Protein AF-A0A562YC34-F1 (afdb_monomer)

Secondary structure (DSSP, 8-state):
-----GGG-SS-S--PPTTTTTTHHHHHHHHHHHHHH-SS-S--PPTTHHHHHHHHHHHHHS------PPPSS-HHHHHHHHHHHHHHHHHHHHHH------GGG--HHHHHHHHHHTT--HHHHHHH--TTTT-GGGTTT----HHHHHHHHHHH--GGGG-

Organism: NCBI:txid2528206

Radius of gyration: 54.5 Å; Cα contacts (8 Å, |Δi|>4): 8; chains: 1; bounding box: 106×53×117 Å

Foldseek 3Di:
DDDDPPVPCPDPPDDDPPCCVVCVVVVVVVVVVVCVVDVDPVDDDPPCCVVCVVVVVCVVVVPPPPPPDDDPDDPVVVVVVVVVVVVVVVCCVVPVPPPPDDPVPDDPVNVVVVVVPDPQDPVNVVVPDDPVCPDPVNCPPDPDDPVVVVVCCVVPPDPVVVD

Solvent-accessible surface area (backbone atoms only — not comparable to full-atom values): 10742 Å² total; per-residue (Å²): 133,86,84,76,76,70,90,76,62,89,64,92,83,76,73,80,63,87,62,50,77,80,47,43,62,61,51,52,54,50,52,51,59,45,50,76,76,41,90,63,85,87,69,75,79,61,88,65,48,78,78,47,41,62,60,54,50,48,58,62,66,69,53,79,72,70,74,92,76,76,80,92,73,51,72,65,61,53,54,55,51,48,54,52,51,52,52,50,51,51,49,51,53,72,69,69,69,77,75,79,85,53,79,86,76,60,52,68,68,62,52,52,51,48,58,69,71,41,91,71,49,71,67,61,58,52,71,75,57,49,79,78,67,71,35,69,79,70,56,72,79,63,86,72,59,67,67,61,54,52,51,50,43,68,76,74,48,61,80,73,79,81,109

Sequence (163 aa):
MKKNKLHNIKNSGFKAPNQYFDTLEDHIINELKLKERSHTSGFKAPDNYFDSLEETILNKVSRESKPKVFELFSNKTIVYASSIAAAVLLLISLSLFDSKISFDDLDNETVENYLLYENIDSYEIASFLNEEDLKEENFVEFNIDEEVVEDYIFDNLDVEDLY

Mean predicted aligned error: 20.43 Å

Structure (mmCIF, N/CA/C/O backbone):
data_AF-A0A562YC34-F1
#
_entry.id   AF-A0A562YC34-F1
#
loop_
_atom_site.group_PDB
_atom_site.id
_atom_site.type_symbol
_atom_site.label_atom_id
_atom_site.label_alt_id
_atom_site.label_comp_id
_atom_site.label_asym_id
_atom_site.label_entity_id
_atom_site.label_seq_id
_atom_site.pdbx_PDB_ins_code
_atom_site.Cartn_x
_atom_site.Cartn_y
_atom_site.Cartn_z
_atom_site.occupancy
_atom_site.B_iso_or_equiv
_atom_site.auth_seq_id
_atom_site.auth_comp_id
_atom_site.auth_asym_id
_atom_site.auth_atom_id
_atom_site.pdbx_PDB_model_num
ATOM 1 N N . MET A 1 1 ? -24.390 39.852 42.870 1.00 46.28 1 MET A N 1
ATOM 2 C CA . MET A 1 1 ? -25.537 38.964 42.558 1.00 46.28 1 MET A CA 1
ATOM 3 C C . MET A 1 1 ? -26.789 39.826 42.409 1.00 46.28 1 MET A C 1
ATOM 5 O O . MET A 1 1 ? -27.098 40.569 43.332 1.00 46.28 1 MET A O 1
ATOM 9 N N . LYS A 1 2 ? -27.457 39.831 41.245 1.00 46.38 2 LYS A N 1
ATOM 10 C CA . LYS A 1 2 ? -28.661 40.657 41.013 1.00 46.38 2 LYS A CA 1
ATOM 11 C C . LYS A 1 2 ? -29.885 39.979 41.650 1.00 46.38 2 LYS A C 1
ATOM 13 O O . LYS A 1 2 ? -30.112 38.798 41.413 1.00 46.38 2 LYS A O 1
ATOM 18 N N . LYS A 1 3 ? -30.654 40.712 42.466 1.00 60.81 3 LYS A N 1
ATOM 19 C CA . LYS A 1 3 ? -31.910 40.230 43.067 1.00 60.81 3 LYS A CA 1
ATOM 20 C C . LYS A 1 3 ? -33.001 40.208 41.990 1.00 60.81 3 LYS A C 1
ATOM 22 O O . LYS A 1 3 ? -33.362 41.258 41.463 1.00 60.81 3 LYS A O 1
ATOM 27 N N . ASN A 1 4 ? -33.499 39.023 41.642 1.00 60.06 4 ASN A N 1
ATOM 28 C CA . ASN A 1 4 ? -34.555 38.867 40.642 1.00 60.06 4 ASN A CA 1
ATOM 29 C C . ASN A 1 4 ? -35.898 39.390 41.187 1.00 60.06 4 ASN A C 1
ATOM 31 O O . ASN A 1 4 ? -36.247 39.152 42.342 1.00 60.06 4 ASN A O 1
ATOM 35 N N . LYS A 1 5 ? -36.639 40.131 40.351 1.00 61.88 5 LYS A N 1
ATOM 36 C CA . LYS A 1 5 ? -37.921 40.792 40.660 1.00 61.88 5 LYS A CA 1
ATOM 37 C C . LYS A 1 5 ? -39.059 39.769 40.828 1.00 61.88 5 LYS A C 1
ATOM 39 O O . LYS A 1 5 ? -39.919 39.649 39.962 1.00 61.88 5 LYS A O 1
ATOM 44 N N . LEU A 1 6 ? -39.072 39.038 41.945 1.00 63.09 6 LEU A N 1
ATOM 45 C CA . LEU A 1 6 ? -40.060 37.986 42.252 1.00 63.09 6 LEU A CA 1
ATOM 46 C C . LEU A 1 6 ? -41.517 38.495 42.307 1.00 63.09 6 LEU A C 1
ATOM 48 O O . LEU A 1 6 ? -42.453 37.716 42.209 1.00 63.09 6 LEU A O 1
ATOM 52 N N . HIS A 1 7 ? -41.713 39.806 42.449 1.00 60.62 7 HIS A N 1
ATOM 53 C CA . HIS A 1 7 ? -42.997 40.434 42.781 1.00 60.62 7 HIS A CA 1
ATOM 54 C C . HIS A 1 7 ? -43.879 40.672 41.537 1.00 60.62 7 HIS A C 1
ATOM 56 O O . HIS A 1 7 ? -45.048 41.009 41.672 1.00 60.62 7 HIS A O 1
ATOM 62 N N . ASN A 1 8 ? -43.326 40.481 40.330 1.00 63.28 8 ASN A N 1
ATOM 63 C CA . ASN A 1 8 ? -44.034 40.605 39.046 1.00 63.28 8 ASN A CA 1
ATOM 64 C C . ASN A 1 8 ? -44.379 39.247 38.403 1.00 63.28 8 ASN A C 1
ATOM 66 O O . ASN A 1 8 ? -44.882 39.206 37.279 1.00 63.28 8 ASN A O 1
ATOM 70 N N . ILE A 1 9 ? -44.109 38.128 39.083 1.00 67.88 9 ILE A N 1
ATOM 71 C CA . ILE A 1 9 ? -44.379 36.784 38.564 1.00 67.88 9 ILE A CA 1
ATOM 72 C C . ILE A 1 9 ? -45.840 36.432 38.879 1.00 67.88 9 ILE A C 1
ATOM 74 O O . ILE A 1 9 ? -46.153 35.974 39.972 1.00 67.88 9 ILE A O 1
ATOM 78 N N . LYS A 1 10 ? -46.751 36.675 37.926 1.00 68.50 10 LYS A N 1
ATOM 79 C CA . LYS A 1 10 ? -48.192 36.385 38.091 1.00 68.50 10 LYS A CA 1
ATOM 80 C C . LYS A 1 10 ? -48.526 34.889 38.069 1.00 68.50 10 LYS A C 1
ATOM 82 O O . LYS A 1 10 ? -49.530 34.490 38.639 1.00 68.50 10 LYS A O 1
ATOM 87 N N . ASN A 1 11 ? -47.684 34.080 37.424 1.00 66.88 11 ASN A N 1
ATOM 88 C CA . ASN A 1 11 ? -47.852 32.635 37.304 1.00 66.88 11 ASN A CA 1
ATOM 89 C C . ASN A 1 11 ? -46.565 31.952 37.761 1.00 66.88 11 ASN A C 1
ATOM 91 O O . ASN A 1 11 ? -45.504 32.230 37.209 1.00 66.88 11 ASN A O 1
ATOM 95 N N . SER A 1 12 ? -46.659 31.044 38.733 1.00 75.25 12 SER A N 1
ATOM 96 C CA . SER A 1 12 ? -45.509 30.374 39.360 1.00 75.25 12 SER A CA 1
ATOM 97 C C . SER A 1 12 ? -44.690 29.491 38.406 1.00 75.25 12 SER A C 1
ATOM 99 O O . SER A 1 12 ? -43.615 29.038 38.778 1.00 75.25 12 SER A O 1
ATOM 101 N N . GLY A 1 13 ? -45.184 29.230 37.188 1.00 78.88 13 GLY A N 1
ATOM 102 C CA . GLY A 1 13 ? -44.568 28.322 36.214 1.00 78.88 13 GLY A CA 1
ATOM 103 C C . GLY A 1 13 ? -44.811 26.839 36.512 1.00 78.88 13 GLY A C 1
ATOM 104 O O . GLY A 1 13 ? -44.573 26.000 35.650 1.00 78.88 13 GLY A O 1
ATOM 105 N N . PHE A 1 14 ? -45.350 26.516 37.688 1.00 81.62 14 PHE A N 1
ATOM 106 C CA . PHE A 1 14 ? -45.711 25.160 38.076 1.00 81.62 14 PHE A CA 1
ATOM 107 C C . PHE A 1 14 ? -47.185 24.913 37.763 1.00 81.62 14 PHE A C 1
ATOM 109 O O . PHE A 1 14 ? -48.061 25.667 38.187 1.00 81.62 14 PHE A O 1
ATOM 116 N N . LYS A 1 15 ? -47.456 23.846 37.014 1.00 83.00 15 LYS A N 1
ATOM 117 C CA . LYS A 1 15 ? -48.803 23.326 36.782 1.00 83.00 15 LYS A CA 1
ATOM 118 C C . LYS A 1 15 ? -48.855 21.906 37.322 1.00 83.00 15 LYS A C 1
ATOM 120 O O . LYS A 1 15 ? -47.908 21.146 37.123 1.00 83.00 15 LYS A O 1
ATOM 125 N N . ALA A 1 16 ? -49.943 21.567 38.005 1.00 86.62 16 ALA A N 1
ATOM 126 C CA . ALA A 1 16 ? -50.201 20.182 38.362 1.00 86.62 16 ALA A CA 1
ATOM 127 C C . ALA A 1 16 ? -50.417 19.359 37.076 1.00 86.62 16 ALA A C 1
ATOM 129 O O . ALA A 1 16 ? -50.912 19.909 36.084 1.00 86.62 16 ALA A O 1
ATOM 130 N N . PRO A 1 17 ? -50.052 18.067 37.073 1.00 89.81 17 PRO A N 1
ATOM 131 C CA . PRO A 1 17 ? -50.392 17.166 35.983 1.00 89.81 17 PRO A CA 1
ATOM 132 C C . PRO A 1 17 ? -51.897 17.170 35.700 1.00 89.81 17 PRO A C 1
ATOM 134 O O . PRO A 1 17 ? -52.714 17.380 36.603 1.00 89.81 17 PRO A O 1
ATOM 137 N N . ASN A 1 18 ? -52.265 16.919 34.444 1.00 87.88 18 ASN A N 1
ATOM 138 C CA . ASN A 1 18 ? -53.668 16.774 34.068 1.00 87.88 18 ASN A CA 1
ATOM 139 C C . ASN A 1 18 ? -54.320 15.682 34.930 1.00 87.88 18 ASN A C 1
ATOM 141 O O . ASN A 1 18 ? -53.713 14.637 35.149 1.00 87.88 18 ASN A O 1
ATOM 145 N N . GLN A 1 19 ? -55.539 15.945 35.410 1.00 90.25 19 GLN A N 1
ATOM 146 C CA . GLN A 1 19 ? -56.340 15.024 36.230 1.00 90.25 19 GLN A CA 1
ATOM 147 C C . GLN A 1 19 ? -55.758 14.678 37.613 1.00 90.25 19 GLN A C 1
ATOM 149 O O . GLN A 1 19 ? -56.313 13.832 38.306 1.00 90.25 19 GLN A O 1
ATOM 154 N N . TYR A 1 20 ? -54.697 15.364 38.069 1.00 91.12 20 TYR A N 1
ATOM 155 C CA . TYR A 1 20 ? -54.095 15.125 39.390 1.00 91.12 20 TYR A CA 1
ATOM 156 C C . TYR A 1 20 ? -55.127 15.180 40.525 1.00 91.12 20 TYR A C 1
ATOM 158 O O . TYR A 1 20 ? -55.174 14.280 41.359 1.00 91.12 20 TYR A O 1
ATOM 166 N N . PHE A 1 21 ? -55.962 16.224 40.545 1.00 94.19 21 PHE A N 1
ATOM 167 C CA . PHE A 1 21 ? -56.979 16.400 41.584 1.00 94.19 21 PHE A CA 1
ATOM 168 C C . PHE A 1 21 ? -58.202 15.502 41.384 1.00 94.19 21 PHE A C 1
ATOM 170 O O . PHE A 1 21 ? -58.825 15.139 42.376 1.00 94.19 21 PHE A O 1
ATOM 177 N N . ASP A 1 22 ? -58.498 15.101 40.145 1.00 94.44 22 ASP A N 1
ATOM 178 C CA . ASP A 1 22 ? -59.630 14.222 39.833 1.00 94.44 22 ASP A CA 1
ATOM 179 C C . ASP A 1 22 ? -59.407 12.808 40.393 1.00 94.44 22 ASP A C 1
ATOM 181 O O . ASP A 1 22 ? -60.352 12.162 40.826 1.00 94.44 22 ASP A O 1
ATOM 185 N N . THR A 1 23 ? -58.155 12.332 40.426 1.00 93.12 23 THR A N 1
ATOM 186 C CA . THR A 1 23 ? -57.799 10.987 40.922 1.00 93.12 23 THR A CA 1
ATOM 187 C C . THR A 1 23 ? -57.219 10.974 42.339 1.00 93.12 23 THR A C 1
ATOM 189 O O . THR A 1 23 ? -56.884 9.911 42.863 1.00 93.12 23 THR A O 1
ATOM 192 N N . LEU A 1 24 ? -57.025 12.143 42.957 1.00 95.00 24 LEU A N 1
ATOM 193 C CA . LEU A 1 24 ? -56.319 12.266 44.237 1.00 95.00 24 LEU A CA 1
ATOM 194 C C . LEU A 1 24 ? -57.034 11.512 45.363 1.00 95.00 24 LEU A C 1
ATOM 196 O O . LEU A 1 24 ? -56.389 10.819 46.148 1.00 95.00 24 LEU A O 1
ATOM 200 N N . GLU A 1 25 ? -58.358 11.640 45.433 1.00 94.31 25 GLU A N 1
ATOM 201 C CA . GLU A 1 25 ? -59.180 10.996 46.459 1.00 94.31 25 GLU A CA 1
ATOM 202 C C . GLU A 1 25 ? -59.092 9.468 46.367 1.00 94.31 25 GLU A C 1
ATOM 204 O O . GLU A 1 25 ? -58.773 8.804 47.357 1.00 94.31 25 GLU A O 1
ATOM 209 N N . ASP A 1 26 ? -59.261 8.922 45.162 1.00 94.06 26 ASP A N 1
ATOM 210 C CA . ASP A 1 26 ? -59.142 7.486 44.907 1.00 94.06 26 ASP A CA 1
ATOM 211 C C . ASP A 1 26 ? -57.757 6.955 45.287 1.00 94.06 26 ASP A C 1
ATOM 213 O O . ASP A 1 26 ? -57.642 5.896 45.908 1.00 94.06 26 ASP A O 1
ATOM 217 N N . HIS A 1 27 ? -56.693 7.697 44.964 1.00 92.50 27 HIS A N 1
ATOM 218 C CA . HIS A 1 27 ? -55.329 7.333 45.341 1.00 92.50 27 HIS A CA 1
ATOM 219 C C . HIS A 1 27 ? -55.142 7.272 46.859 1.00 92.50 27 HIS A C 1
ATOM 221 O O . HIS A 1 27 ? -54.621 6.275 47.363 1.00 92.50 27 HIS A O 1
ATOM 227 N N . ILE A 1 28 ? -55.598 8.293 47.590 1.00 94.81 28 ILE A N 1
ATOM 228 C CA . ILE A 1 28 ? -55.480 8.349 49.053 1.00 94.81 28 ILE A CA 1
ATOM 229 C C . ILE A 1 28 ? -56.264 7.200 49.698 1.00 94.81 28 ILE A C 1
ATOM 231 O O . ILE A 1 28 ? -55.734 6.493 50.557 1.00 94.81 28 ILE A O 1
ATOM 235 N N . ILE A 1 29 ? -57.508 6.972 49.269 1.00 94.25 29 ILE A N 1
ATOM 236 C CA . ILE A 1 29 ? -58.359 5.902 49.806 1.00 94.25 29 ILE A CA 1
ATOM 237 C C . ILE A 1 29 ? -57.748 4.527 49.522 1.00 94.25 29 ILE A C 1
ATOM 239 O O . ILE A 1 29 ? -57.750 3.654 50.394 1.00 94.25 29 ILE A O 1
ATOM 243 N N . ASN A 1 30 ? -57.215 4.313 48.319 1.00 92.12 30 ASN A N 1
ATOM 244 C CA . ASN A 1 30 ? -56.572 3.052 47.968 1.00 92.12 30 ASN A CA 1
ATOM 245 C C . ASN A 1 30 ? -55.288 2.827 48.773 1.00 92.12 30 ASN A C 1
ATOM 247 O O . ASN A 1 30 ? -55.073 1.719 49.259 1.00 92.12 30 ASN A O 1
ATOM 251 N N . GLU A 1 31 ? -54.469 3.858 48.986 1.00 89.50 31 GLU A N 1
ATOM 252 C CA . GLU A 1 31 ? -53.263 3.756 49.812 1.00 89.50 31 GLU A CA 1
ATOM 253 C C . GLU A 1 31 ? -53.597 3.442 51.280 1.00 89.50 31 GLU A C 1
ATOM 255 O O . GLU A 1 31 ? -52.939 2.602 51.896 1.00 89.50 31 GLU A O 1
ATOM 260 N N . LEU A 1 32 ? -54.657 4.045 51.830 1.00 90.06 32 LEU A N 1
ATOM 261 C CA . 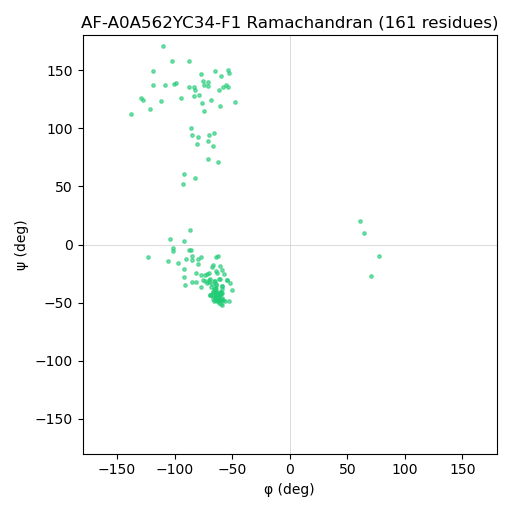LEU A 1 32 ? -55.151 3.737 53.176 1.00 90.06 32 LEU A CA 1
ATOM 262 C C . LEU A 1 32 ? -55.635 2.285 53.284 1.00 90.06 32 LEU A C 1
ATOM 264 O O . LEU A 1 32 ? -55.182 1.556 54.164 1.00 90.06 32 LEU A O 1
ATOM 268 N N . LYS A 1 33 ? -56.466 1.824 52.338 1.00 90.25 33 LYS A N 1
ATOM 269 C CA . LYS A 1 33 ? -56.929 0.425 52.278 1.00 90.25 33 LYS A CA 1
ATOM 270 C C . LYS A 1 33 ? -55.772 -0.568 52.152 1.00 90.25 33 LYS A C 1
ATOM 272 O O . LYS A 1 33 ? -55.846 -1.669 52.695 1.00 90.25 33 LYS A O 1
ATOM 277 N N . LEU A 1 34 ? -54.712 -0.208 51.427 1.00 86.12 34 LEU A N 1
ATOM 278 C CA . LEU A 1 34 ? -53.510 -1.033 51.301 1.00 86.12 34 LEU A CA 1
ATOM 279 C C . LEU A 1 34 ? -52.727 -1.088 52.619 1.00 86.12 34 LEU A C 1
ATOM 281 O O . LEU A 1 34 ? -52.341 -2.179 53.036 1.00 86.12 34 LEU A O 1
ATOM 285 N N . LYS A 1 35 ? -52.555 0.047 53.308 1.00 84.31 35 LYS A N 1
ATOM 286 C CA . LYS A 1 35 ? -51.878 0.119 54.616 1.00 84.31 35 LYS A CA 1
ATOM 287 C C . LYS A 1 35 ? -52.634 -0.604 55.732 1.00 84.31 35 LYS A C 1
ATOM 289 O O . LYS A 1 35 ? -51.995 -1.133 56.637 1.00 84.31 35 LYS A O 1
ATOM 294 N N . GLU A 1 36 ? -53.964 -0.653 55.666 1.00 85.94 36 GLU A N 1
ATOM 295 C CA . GLU A 1 36 ? -54.795 -1.441 56.589 1.00 85.94 36 GLU A CA 1
ATOM 296 C C . GLU A 1 36 ? -54.651 -2.952 56.371 1.00 85.94 36 GLU A C 1
ATOM 298 O O . GLU A 1 36 ? -54.776 -3.727 57.315 1.00 85.94 36 GLU A O 1
ATOM 303 N N . ARG A 1 37 ? -54.387 -3.389 55.133 1.00 82.69 37 ARG A N 1
ATOM 304 C CA . ARG A 1 37 ? -54.256 -4.815 54.789 1.00 82.69 37 ARG A CA 1
ATOM 305 C C . ARG A 1 37 ? -52.829 -5.341 54.880 1.00 82.69 37 ARG A C 1
ATOM 307 O O . ARG A 1 37 ? -52.647 -6.535 55.098 1.00 82.69 37 ARG A O 1
ATOM 314 N N . SER A 1 38 ? -51.827 -4.486 54.689 1.00 78.25 38 SER A N 1
ATOM 315 C CA . SER A 1 38 ? -50.416 -4.853 54.779 1.00 78.25 38 SER A CA 1
ATOM 316 C C . SER A 1 38 ? -49.630 -3.782 55.518 1.00 78.25 38 SER A C 1
ATOM 318 O O . SER A 1 38 ? -49.408 -2.682 55.015 1.00 78.25 38 SER A O 1
ATOM 320 N N . HIS A 1 39 ? -49.153 -4.134 56.709 1.00 74.25 39 HIS A N 1
ATOM 321 C CA . HIS A 1 39 ? -48.264 -3.285 57.505 1.00 74.25 39 HIS A CA 1
ATOM 322 C C . HIS A 1 39 ? -46.787 -3.451 57.135 1.00 74.25 39 HIS A C 1
ATOM 324 O O . HIS A 1 39 ? -45.929 -2.753 57.672 1.00 74.25 39 HIS A O 1
ATOM 330 N N . THR A 1 40 ? -46.472 -4.385 56.236 1.00 73.56 40 THR A N 1
ATOM 331 C CA . THR A 1 40 ? -45.105 -4.663 55.804 1.00 73.56 40 THR A CA 1
ATOM 332 C C . THR A 1 40 ? -44.964 -4.416 54.305 1.00 73.56 40 THR A C 1
ATOM 334 O O . THR A 1 40 ? -45.898 -4.592 53.524 1.00 73.56 40 THR A O 1
ATOM 337 N N . SER A 1 41 ? -43.762 -4.007 53.902 1.00 73.62 41 SER A N 1
ATOM 338 C CA . SER A 1 41 ? -43.370 -3.740 52.509 1.00 73.62 41 SER A CA 1
ATOM 339 C C . SER A 1 41 ? -43.449 -4.987 51.602 1.00 73.62 41 SER A C 1
ATOM 341 O O . SER A 1 41 ? -43.287 -4.890 50.390 1.00 73.62 41 SER A O 1
ATOM 343 N N . GLY A 1 42 ? -43.651 -6.187 52.166 1.00 75.56 42 GLY A N 1
ATOM 344 C CA . GLY A 1 42 ? -43.598 -7.472 51.452 1.00 75.56 42 GLY A CA 1
ATOM 345 C C . GLY A 1 42 ? -42.188 -7.886 51.013 1.00 75.56 42 GLY A C 1
ATOM 346 O O . GLY A 1 42 ? -41.883 -9.072 50.950 1.00 75.56 42 GLY A O 1
ATOM 347 N N . PHE A 1 43 ? -41.298 -6.918 50.797 1.00 82.38 43 PHE A N 1
ATOM 348 C CA . PHE A 1 43 ? -39.902 -7.124 50.445 1.00 82.38 43 PHE A CA 1
ATOM 349 C C . PHE A 1 43 ? -39.001 -6.679 51.592 1.00 82.38 43 PHE A C 1
ATOM 351 O O . PHE A 1 43 ? -39.053 -5.528 52.034 1.00 82.38 43 PHE A O 1
ATOM 358 N N . LYS A 1 44 ? -38.161 -7.602 52.063 1.00 84.00 44 LYS A N 1
ATOM 359 C CA . LYS A 1 44 ? -37.054 -7.317 52.974 1.00 84.00 44 LYS A CA 1
ATOM 360 C C . LYS A 1 44 ? -35.760 -7.463 52.182 1.00 84.00 44 LYS A C 1
ATOM 362 O O . LYS A 1 44 ? -35.624 -8.402 51.398 1.00 84.00 44 LYS A O 1
ATOM 367 N N . ALA A 1 45 ? -34.825 -6.538 52.376 1.00 87.44 45 ALA A N 1
ATOM 368 C CA . ALA A 1 45 ? -33.470 -6.749 51.889 1.00 87.44 45 ALA A CA 1
ATOM 369 C C . ALA A 1 45 ? -32.893 -8.021 52.545 1.00 87.44 45 ALA A C 1
ATOM 371 O O . ALA A 1 45 ? -33.221 -8.292 53.707 1.00 87.44 45 ALA A O 1
ATOM 372 N N . PRO A 1 46 ? -32.061 -8.798 51.829 1.00 88.75 46 PRO A N 1
ATOM 373 C CA . PRO A 1 46 ? -31.321 -9.896 52.432 1.00 88.75 46 PRO A CA 1
ATOM 374 C C . PRO A 1 46 ? -30.543 -9.416 53.656 1.00 88.75 46 PRO A C 1
ATOM 376 O O . PRO A 1 46 ? -30.085 -8.268 53.700 1.00 88.75 46 PRO A O 1
ATOM 379 N N . ASP A 1 47 ? -30.393 -10.294 54.643 1.00 89.94 47 ASP A N 1
ATOM 380 C CA . ASP A 1 47 ? -29.611 -9.964 55.828 1.00 89.94 47 ASP A CA 1
ATOM 381 C C . ASP A 1 47 ? -28.174 -9.600 55.400 1.00 89.94 47 ASP A C 1
ATOM 383 O O . ASP A 1 47 ? -27.589 -10.236 54.520 1.00 89.94 47 ASP A O 1
ATOM 387 N N . ASN A 1 48 ? -27.639 -8.523 55.978 1.00 90.50 48 ASN A N 1
ATOM 388 C CA . ASN A 1 48 ? -26.311 -7.963 55.698 1.00 90.50 48 ASN A CA 1
ATOM 389 C C . ASN A 1 48 ? -26.075 -7.487 54.244 1.00 90.50 48 ASN A C 1
ATOM 391 O O . ASN A 1 48 ? -24.930 -7.323 53.808 1.00 90.50 48 ASN A O 1
ATOM 395 N N . TYR A 1 49 ? -27.143 -7.221 53.476 1.00 90.62 49 TYR A N 1
ATOM 396 C CA . TYR A 1 49 ? -27.031 -6.664 52.120 1.00 90.62 49 TYR A CA 1
ATOM 397 C C . TYR A 1 49 ? -26.256 -5.341 52.102 1.00 90.62 49 TYR A C 1
ATOM 399 O O . TYR A 1 49 ? -25.338 -5.172 51.305 1.00 90.62 49 TYR A O 1
ATOM 407 N N . PHE A 1 50 ? -26.605 -4.408 52.992 1.00 94.06 50 PHE A N 1
ATOM 408 C CA . PHE A 1 50 ? -25.969 -3.090 53.025 1.00 94.06 50 PHE A CA 1
ATOM 409 C C . PHE A 1 50 ? -24.548 -3.132 53.600 1.00 94.06 50 PHE A C 1
ATOM 411 O O . PHE A 1 50 ? -23.728 -2.317 53.191 1.00 94.06 50 PHE A O 1
ATOM 418 N N . ASP A 1 51 ? -24.236 -4.116 54.449 1.00 93.69 51 ASP A N 1
ATOM 419 C CA . ASP A 1 51 ? -22.896 -4.295 55.026 1.00 93.69 51 ASP A CA 1
ATOM 420 C C . ASP A 1 51 ? -21.868 -4.751 53.974 1.00 93.69 51 ASP A C 1
ATOM 422 O O . ASP A 1 51 ? -20.699 -4.388 54.047 1.00 93.69 51 ASP A O 1
ATOM 426 N N . SER A 1 52 ? -22.302 -5.526 52.971 1.00 91.56 52 SER A N 1
ATOM 427 C CA . SER A 1 52 ? -21.446 -6.059 51.893 1.00 91.56 52 SER A CA 1
ATOM 428 C C . SER A 1 52 ? -21.555 -5.290 50.570 1.00 91.56 52 SER A C 1
ATOM 430 O O . SER A 1 52 ? -20.820 -5.568 49.614 1.00 91.56 52 SER A O 1
ATOM 432 N N . LEU A 1 53 ? -22.466 -4.315 50.489 1.00 93.19 53 LEU A N 1
ATOM 433 C CA . LEU A 1 53 ? -22.741 -3.554 49.271 1.00 93.19 53 LEU A CA 1
ATOM 434 C C . LEU A 1 53 ? -21.521 -2.749 48.813 1.00 93.19 53 LEU A C 1
ATOM 436 O O . LEU A 1 53 ? -21.171 -2.787 47.633 1.00 93.19 53 LEU A O 1
ATOM 440 N N . GLU A 1 54 ? -20.873 -2.043 49.740 1.00 90.88 54 GLU A N 1
ATOM 441 C CA . GLU A 1 54 ? -19.707 -1.208 49.445 1.00 90.88 54 GLU A CA 1
ATOM 442 C C . GLU A 1 54 ? -18.549 -2.049 48.897 1.00 90.88 54 GLU A C 1
ATOM 444 O O . GLU A 1 54 ? -18.038 -1.768 47.811 1.00 90.88 54 GLU A O 1
ATOM 449 N N . GLU A 1 55 ? -18.207 -3.140 49.586 1.00 89.94 55 GLU A N 1
ATOM 450 C CA . GLU A 1 55 ? -17.160 -4.073 49.163 1.00 89.94 55 GLU A CA 1
ATOM 451 C C . GLU A 1 55 ? -17.476 -4.699 47.795 1.00 89.94 55 GLU A C 1
ATOM 453 O O . GLU A 1 55 ? -16.603 -4.809 46.931 1.00 89.94 55 GLU A O 1
ATOM 458 N N . THR A 1 56 ? -18.738 -5.067 47.558 1.00 89.00 56 THR A N 1
ATOM 459 C CA . THR A 1 56 ? -19.183 -5.627 46.275 1.00 89.00 56 THR A CA 1
ATOM 460 C C . THR A 1 56 ? -18.995 -4.630 45.136 1.00 89.00 56 THR A C 1
ATOM 462 O O . THR A 1 56 ? -18.529 -5.012 44.061 1.00 89.00 56 THR A O 1
ATOM 465 N N . ILE A 1 57 ? -19.344 -3.358 45.349 1.00 89.75 57 ILE A N 1
ATOM 466 C CA . ILE A 1 57 ? -19.175 -2.300 44.348 1.00 89.75 57 ILE A CA 1
ATOM 467 C C . ILE A 1 57 ? -17.687 -2.061 44.087 1.00 89.75 57 ILE A C 1
ATOM 469 O O . ILE A 1 57 ? -17.273 -2.085 42.926 1.00 89.75 57 ILE A O 1
ATOM 473 N N . LEU A 1 58 ? -16.874 -1.909 45.138 1.00 88.50 58 LEU A N 1
ATOM 474 C CA . LEU A 1 58 ? -15.431 -1.698 45.005 1.00 88.50 58 LEU A CA 1
ATOM 475 C C . LEU A 1 58 ? -14.771 -2.847 44.236 1.00 88.50 58 LEU A C 1
ATOM 477 O O . LEU A 1 58 ? -14.073 -2.615 43.255 1.00 88.50 58 LEU A O 1
ATOM 481 N N . ASN A 1 59 ? -15.071 -4.097 44.591 1.00 86.44 59 ASN A N 1
ATOM 482 C CA . ASN A 1 59 ? -14.529 -5.273 43.906 1.00 86.44 59 ASN A CA 1
ATOM 483 C C . ASN A 1 59 ? -14.927 -5.351 42.425 1.00 86.44 59 ASN A C 1
ATOM 485 O O . ASN A 1 59 ? -14.190 -5.910 41.611 1.00 86.44 59 ASN A O 1
ATOM 489 N N . LYS A 1 60 ? -16.092 -4.813 42.053 1.00 83.81 60 LYS A N 1
ATOM 490 C CA . LYS A 1 60 ? -16.578 -4.825 40.667 1.00 83.81 60 LYS A CA 1
ATOM 491 C C . LYS A 1 60 ? -15.957 -3.719 39.820 1.00 83.81 60 LYS A C 1
ATOM 493 O O . LYS A 1 60 ? -15.759 -3.928 38.629 1.00 83.81 60 LYS A O 1
ATOM 498 N N . VAL A 1 61 ? -15.657 -2.573 40.430 1.00 83.50 61 VAL A N 1
ATOM 499 C CA . VAL A 1 61 ? -15.106 -1.393 39.746 1.00 83.50 61 VAL A CA 1
ATOM 500 C C . VAL A 1 61 ? -13.573 -1.403 39.742 1.00 83.50 61 VAL A C 1
ATOM 502 O O . VAL A 1 61 ? -12.967 -1.011 38.752 1.00 83.50 61 VAL A O 1
ATOM 505 N N . SER A 1 62 ? -12.933 -1.903 40.803 1.00 75.06 62 SER A N 1
ATOM 506 C CA . SER A 1 62 ? -11.470 -2.007 40.920 1.00 75.06 62 SER A CA 1
ATOM 507 C C . SER A 1 62 ? -10.876 -3.207 40.183 1.00 75.06 62 SER A C 1
ATOM 509 O O . SER A 1 62 ? -9.661 -3.272 39.995 1.00 75.06 62 SER A O 1
ATOM 511 N N . ARG A 1 63 ? -11.698 -4.164 39.734 1.00 65.50 63 ARG A N 1
ATOM 512 C CA . ARG A 1 63 ? -11.247 -5.170 38.771 1.00 65.50 63 ARG A CA 1
ATOM 513 C C . ARG A 1 63 ? -11.031 -4.478 37.432 1.00 65.50 63 ARG A C 1
ATOM 515 O O . ARG A 1 63 ? -11.948 -4.372 36.624 1.00 65.50 63 ARG A O 1
ATOM 522 N N . GLU A 1 64 ? -9.791 -4.063 37.188 1.00 64.06 64 GLU A N 1
ATOM 523 C CA . GLU A 1 64 ? -9.281 -3.756 35.855 1.00 64.06 64 GLU A CA 1
ATOM 524 C C . GLU A 1 64 ? -9.314 -5.027 34.987 1.00 64.06 64 GLU A C 1
ATOM 526 O O . GLU A 1 64 ? -8.286 -5.618 34.653 1.00 64.06 64 GLU A O 1
ATOM 531 N N . SER A 1 65 ? -10.498 -5.496 34.591 1.00 65.44 65 SER A N 1
ATOM 532 C CA . SER A 1 65 ? -10.582 -6.355 33.421 1.00 65.44 65 SER A CA 1
ATOM 533 C C . SER A 1 65 ? -10.304 -5.451 32.229 1.00 65.44 65 SER A C 1
ATOM 535 O O . SER A 1 65 ? -11.221 -4.839 31.677 1.00 65.44 65 SER A O 1
ATOM 537 N N . LYS A 1 66 ? -9.024 -5.313 31.863 1.00 67.50 66 LYS A N 1
ATOM 538 C CA . LYS A 1 66 ? -8.650 -4.724 30.576 1.00 67.50 66 LYS A CA 1
ATOM 539 C C . LYS A 1 66 ? -9.523 -5.414 29.525 1.00 67.50 66 LYS A C 1
ATOM 541 O O . LYS A 1 66 ? -9.529 -6.651 29.493 1.00 67.50 66 LYS A O 1
ATOM 546 N N . PRO A 1 67 ? -10.319 -4.671 28.736 1.00 72.25 67 PRO A N 1
ATOM 547 C CA . PRO A 1 67 ? -11.137 -5.295 27.712 1.00 72.25 67 PRO A CA 1
ATOM 548 C C . PRO A 1 67 ? -10.215 -6.143 26.840 1.00 72.25 67 PRO A C 1
ATOM 550 O O . PRO A 1 67 ? -9.103 -5.719 26.517 1.00 72.25 67 PRO A O 1
ATOM 553 N N . LYS A 1 68 ? -10.644 -7.366 26.514 1.00 72.44 68 LYS A N 1
ATOM 554 C CA . LYS A 1 68 ? -9.894 -8.262 25.635 1.00 72.44 68 LYS A CA 1
ATOM 555 C C . LYS A 1 68 ? -9.887 -7.650 24.234 1.00 72.44 68 LYS A C 1
ATOM 557 O O . LYS A 1 68 ? -10.754 -7.943 23.418 1.00 72.44 68 LYS A O 1
ATOM 562 N N . VAL A 1 69 ? -8.942 -6.753 23.993 1.00 77.88 69 VAL A N 1
ATOM 563 C CA . VAL A 1 69 ? -8.699 -6.148 22.688 1.00 77.88 69 VAL A CA 1
ATOM 564 C C . VAL A 1 69 ? -7.827 -7.097 21.877 1.00 77.88 69 VAL A C 1
ATOM 566 O O . VAL A 1 69 ? -6.879 -7.685 22.398 1.00 77.88 69 VAL A O 1
ATOM 569 N N . PHE A 1 70 ? -8.182 -7.289 20.612 1.00 74.44 70 PHE A N 1
ATOM 570 C CA . PHE A 1 70 ? -7.319 -7.942 19.638 1.00 74.44 70 PHE A CA 1
ATOM 571 C C . PHE A 1 70 ? -6.658 -6.853 18.795 1.00 74.44 70 PHE A C 1
ATOM 573 O O . PHE A 1 70 ? -7.29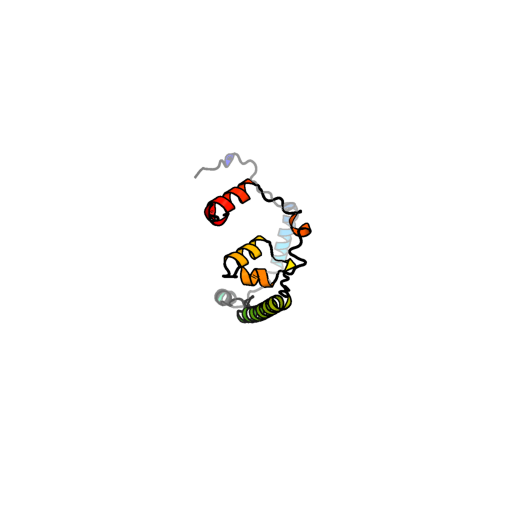5 -5.864 18.434 1.00 74.44 70 PHE A O 1
ATOM 5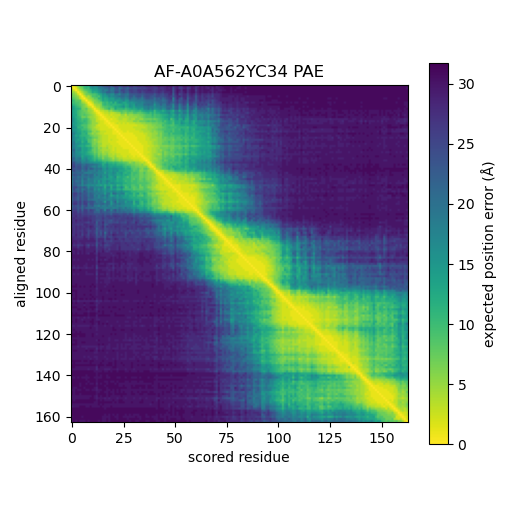80 N N . GLU A 1 71 ? -5.371 -7.012 18.511 1.00 75.56 71 GLU A N 1
ATOM 581 C CA . GLU A 1 71 ? -4.656 -6.115 17.609 1.00 75.56 71 GLU A CA 1
ATOM 582 C C . GLU A 1 71 ? -5.198 -6.317 16.186 1.00 75.56 71 GLU A C 1
ATOM 584 O O . GLU A 1 71 ? -5.228 -7.441 15.684 1.00 75.56 71 GLU A O 1
ATOM 589 N N . LEU A 1 72 ? -5.669 -5.238 15.548 1.00 78.75 72 LEU A N 1
ATOM 590 C CA . LEU A 1 72 ? -6.290 -5.299 14.216 1.00 78.75 72 LEU A CA 1
ATOM 591 C C . LEU A 1 72 ? -5.275 -5.643 13.113 1.00 78.75 72 LEU A C 1
ATOM 593 O O . LEU A 1 72 ? -5.631 -6.278 12.125 1.00 78.75 72 LEU A O 1
ATOM 597 N N . PHE A 1 73 ? -4.011 -5.256 13.294 1.00 74.69 73 PHE A N 1
ATOM 598 C CA . PHE A 1 73 ? -2.932 -5.540 12.355 1.00 74.69 73 PHE A CA 1
ATOM 599 C C . PHE A 1 73 ? -1.751 -6.161 13.090 1.00 74.69 73 PHE A C 1
ATOM 601 O O . PHE A 1 73 ? -1.238 -5.593 14.049 1.00 74.69 73 PHE A O 1
ATOM 608 N N . SER A 1 74 ? -1.305 -7.325 12.617 1.00 79.75 74 SER A N 1
ATOM 609 C CA . SER A 1 74 ? -0.106 -7.984 13.124 1.00 79.75 74 SER A CA 1
ATOM 610 C C . SER A 1 74 ? 1.074 -7.695 12.199 1.00 79.75 74 SER A C 1
ATOM 612 O O . SER A 1 74 ? 0.961 -7.801 10.975 1.00 79.75 74 SER A O 1
ATOM 614 N N . ASN A 1 75 ? 2.251 -7.431 12.767 1.00 76.50 75 ASN A N 1
ATOM 615 C CA . ASN A 1 75 ? 3.484 -7.287 11.982 1.00 76.50 75 ASN A CA 1
ATOM 616 C C . ASN A 1 75 ? 3.741 -8.510 11.088 1.00 76.50 75 ASN A C 1
ATOM 618 O O . ASN A 1 75 ? 4.251 -8.370 9.982 1.00 76.50 75 ASN A O 1
ATOM 622 N N . LYS A 1 76 ? 3.310 -9.708 11.512 1.00 80.81 76 LYS A N 1
ATOM 623 C CA . LYS A 1 76 ? 3.442 -10.932 10.710 1.00 80.81 76 LYS A CA 1
ATOM 624 C C . LYS A 1 76 ? 2.640 -10.845 9.411 1.00 80.81 76 LYS A C 1
ATOM 626 O O . LYS A 1 76 ? 3.181 -11.126 8.350 1.00 80.81 76 LYS A O 1
ATOM 631 N N . THR A 1 77 ? 1.380 -10.408 9.478 1.00 82.06 77 THR A N 1
ATOM 632 C CA . THR A 1 77 ? 0.526 -10.256 8.287 1.00 82.06 77 THR A CA 1
ATOM 633 C C . THR A 1 77 ? 1.060 -9.199 7.324 1.00 82.06 77 THR A C 1
ATOM 635 O O . THR A 1 77 ? 0.991 -9.399 6.117 1.00 82.06 77 THR A O 1
ATOM 638 N N . ILE A 1 78 ? 1.664 -8.125 7.845 1.00 86.00 78 ILE A N 1
ATOM 639 C CA . ILE A 1 78 ? 2.283 -7.075 7.024 1.00 86.00 78 ILE A CA 1
ATOM 640 C C . ILE A 1 78 ? 3.524 -7.614 6.302 1.00 86.00 78 ILE A C 1
ATOM 642 O O . ILE A 1 78 ? 3.689 -7.379 5.108 1.00 86.00 78 ILE A O 1
ATOM 646 N N . VAL A 1 79 ? 4.367 -8.386 6.994 1.00 88.31 79 VAL A N 1
ATOM 647 C CA . VAL A 1 79 ? 5.569 -8.992 6.397 1.00 88.31 79 VAL A CA 1
ATOM 648 C C . VAL A 1 79 ? 5.205 -9.989 5.291 1.00 88.31 79 VAL A C 1
ATOM 650 O O . VAL A 1 79 ? 5.797 -9.933 4.216 1.00 88.31 79 VAL A O 1
ATOM 653 N N . TYR A 1 80 ? 4.204 -10.853 5.504 1.00 87.19 80 TYR A N 1
ATOM 654 C CA . TYR A 1 80 ? 3.741 -11.779 4.460 1.00 87.19 80 TYR A CA 1
ATOM 655 C C . TYR A 1 80 ? 3.088 -11.060 3.272 1.00 87.19 80 TYR A C 1
ATOM 657 O O . TYR A 1 80 ? 3.330 -11.428 2.126 1.00 87.19 80 TYR A O 1
ATOM 665 N N . ALA A 1 81 ? 2.278 -10.025 3.515 1.00 88.69 81 ALA A N 1
ATOM 666 C CA . ALA A 1 81 ? 1.681 -9.245 2.432 1.00 88.69 81 ALA A CA 1
ATOM 667 C C . ALA A 1 81 ? 2.749 -8.498 1.613 1.00 88.69 81 ALA A C 1
ATOM 669 O O . ALA A 1 81 ? 2.651 -8.436 0.390 1.00 88.69 81 ALA A O 1
ATOM 670 N N . SER A 1 82 ? 3.794 -7.989 2.275 1.00 90.81 82 SER A N 1
ATOM 671 C CA . SER A 1 82 ? 4.916 -7.299 1.632 1.00 90.81 82 SER A CA 1
ATOM 672 C C . SER A 1 82 ? 5.718 -8.224 0.712 1.00 90.81 82 SER A C 1
ATOM 674 O O . SER A 1 82 ? 6.010 -7.848 -0.420 1.00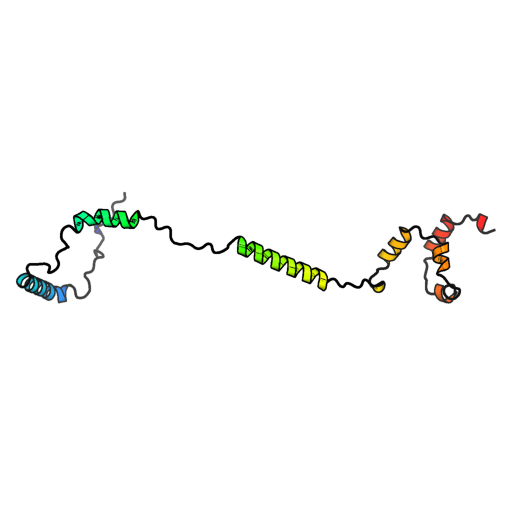 90.81 82 SER A O 1
ATOM 676 N N . SER A 1 83 ? 6.016 -9.459 1.135 1.00 88.94 83 SER A N 1
ATOM 677 C CA . SER A 1 83 ? 6.747 -10.407 0.282 1.00 88.94 83 SER A CA 1
ATOM 678 C C . SER A 1 83 ? 5.946 -10.825 -0.954 1.00 88.94 83 SER A C 1
ATOM 680 O O . SER A 1 83 ? 6.511 -10.913 -2.043 1.00 88.94 83 SER A O 1
ATOM 682 N N . ILE A 1 84 ? 4.629 -11.017 -0.812 1.00 92.56 84 ILE A N 1
ATOM 683 C CA . ILE A 1 84 ? 3.732 -11.301 -1.941 1.00 92.56 84 ILE A CA 1
ATOM 684 C C . ILE A 1 84 ? 3.687 -10.102 -2.894 1.00 92.56 84 ILE A C 1
ATOM 686 O O . ILE A 1 84 ? 3.865 -10.276 -4.096 1.00 92.56 84 ILE A O 1
ATOM 690 N N . ALA A 1 85 ? 3.504 -8.885 -2.374 1.00 94.00 85 ALA A N 1
ATOM 691 C CA . ALA A 1 85 ? 3.484 -7.673 -3.189 1.00 94.00 85 ALA A CA 1
ATOM 692 C C . ALA A 1 85 ? 4.810 -7.460 -3.938 1.00 94.00 85 ALA A C 1
ATOM 694 O O . ALA A 1 85 ? 4.794 -7.161 -5.128 1.00 94.00 85 ALA A O 1
ATOM 695 N N . ALA A 1 86 ? 5.953 -7.677 -3.280 1.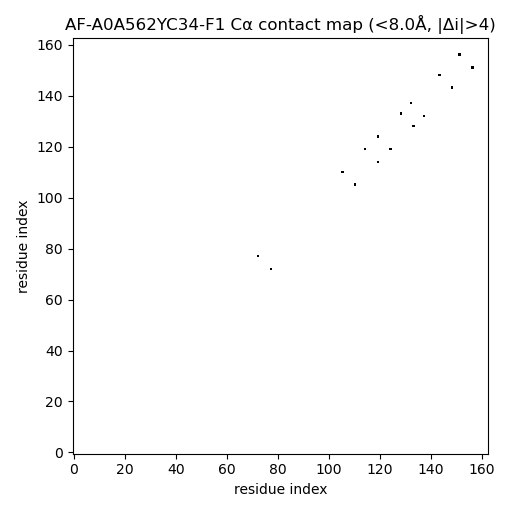00 94.50 86 ALA A N 1
ATOM 696 C CA . ALA A 1 86 ? 7.271 -7.582 -3.902 1.00 94.50 86 ALA A CA 1
ATOM 697 C C . ALA A 1 86 ? 7.463 -8.616 -5.023 1.00 94.50 86 ALA A C 1
ATOM 699 O O . ALA A 1 86 ? 7.962 -8.270 -6.090 1.00 94.50 86 ALA A O 1
ATOM 700 N N . ALA A 1 87 ? 7.028 -9.864 -4.820 1.00 94.00 87 ALA A N 1
ATOM 701 C CA . ALA A 1 87 ? 7.088 -10.899 -5.852 1.00 94.00 87 ALA A CA 1
ATOM 702 C C . ALA A 1 87 ? 6.186 -10.573 -7.054 1.00 94.00 87 ALA A C 1
ATOM 704 O O . ALA A 1 87 ? 6.592 -10.774 -8.194 1.00 94.00 87 ALA A O 1
ATOM 705 N N . VAL A 1 88 ? 4.989 -10.027 -6.810 1.00 93.81 88 VAL A N 1
ATOM 706 C CA . VAL A 1 88 ? 4.076 -9.572 -7.871 1.00 93.81 88 VAL A CA 1
ATOM 707 C C . VAL A 1 88 ? 4.677 -8.399 -8.642 1.00 93.81 88 VAL A C 1
ATOM 709 O O . VAL A 1 88 ? 4.667 -8.417 -9.866 1.00 93.81 88 VAL A O 1
ATOM 712 N N . LEU A 1 89 ? 5.249 -7.408 -7.956 1.00 93.75 89 LEU A N 1
ATOM 713 C CA . LEU A 1 89 ? 5.941 -6.290 -8.601 1.00 93.75 89 LEU A CA 1
ATOM 714 C C . LEU A 1 89 ? 7.136 -6.758 -9.437 1.00 93.75 89 LEU A C 1
ATOM 716 O O . LEU A 1 89 ? 7.320 -6.286 -10.555 1.00 93.75 89 LEU A O 1
ATOM 720 N N . LEU A 1 90 ? 7.920 -7.705 -8.920 1.00 92.38 90 LEU A N 1
ATOM 721 C CA . LEU A 1 90 ? 9.043 -8.298 -9.643 1.00 92.38 90 LEU A CA 1
ATOM 722 C C . LEU A 1 90 ? 8.563 -9.046 -10.891 1.00 92.38 90 LEU A C 1
ATOM 724 O O . LEU A 1 90 ? 9.143 -8.870 -11.957 1.00 92.38 90 LEU A O 1
ATOM 728 N N . LEU A 1 91 ? 7.485 -9.826 -10.778 1.00 90.88 91 LEU A N 1
ATOM 729 C CA . LEU A 1 91 ? 6.871 -10.532 -11.903 1.00 90.88 91 LEU A CA 1
ATOM 730 C C . LEU A 1 91 ? 6.363 -9.556 -12.973 1.00 90.88 91 LEU A C 1
ATOM 732 O O . LEU A 1 91 ? 6.625 -9.754 -14.153 1.00 90.88 91 LEU A O 1
ATOM 736 N N . ILE A 1 92 ? 5.653 -8.503 -12.561 1.00 88.62 92 ILE A N 1
ATOM 737 C CA . ILE A 1 92 ? 5.127 -7.462 -13.454 1.00 88.62 92 ILE A CA 1
ATOM 738 C C . ILE A 1 92 ? 6.277 -6.753 -14.170 1.00 88.62 92 ILE A C 1
ATOM 740 O O . ILE A 1 92 ? 6.230 -6.609 -15.386 1.00 88.62 92 ILE A O 1
ATOM 744 N N . SER A 1 93 ? 7.321 -6.361 -13.437 1.00 85.62 93 SER A N 1
ATOM 745 C CA . SER A 1 93 ? 8.510 -5.733 -14.016 1.00 85.62 93 SER A CA 1
ATOM 746 C C . SER A 1 93 ? 9.167 -6.655 -15.049 1.00 85.62 93 SER A C 1
ATOM 748 O O . SER A 1 93 ? 9.319 -6.293 -16.209 1.00 85.62 93 SER A O 1
ATOM 750 N N . LEU A 1 94 ? 9.456 -7.906 -14.688 1.00 81.88 94 LEU A N 1
ATOM 751 C CA . LEU A 1 94 ? 10.116 -8.834 -15.607 1.00 81.88 94 LEU A CA 1
ATOM 752 C C . LEU A 1 94 ? 9.259 -9.178 -16.839 1.00 81.88 94 LEU A C 1
ATOM 754 O O . LEU A 1 94 ? 9.801 -9.448 -17.903 1.00 81.88 94 LEU A O 1
ATOM 758 N N . SER A 1 95 ? 7.931 -9.198 -16.697 1.00 79.31 95 SER A N 1
ATOM 759 C CA . SER A 1 95 ? 7.018 -9.654 -17.749 1.00 79.31 95 SER A CA 1
ATOM 760 C C . SER A 1 95 ? 6.509 -8.550 -18.678 1.00 79.31 95 SER A C 1
ATOM 762 O O . SER A 1 95 ? 6.008 -8.885 -19.748 1.00 79.31 95 SER A O 1
ATOM 764 N N . LEU A 1 96 ? 6.545 -7.276 -18.273 1.00 68.81 96 LEU A N 1
ATOM 765 C CA . LEU A 1 96 ? 5.968 -6.170 -19.053 1.00 68.81 96 LEU A CA 1
ATOM 766 C C . LEU A 1 96 ? 7.010 -5.283 -19.747 1.00 68.81 96 LEU A C 1
ATOM 768 O O . LEU A 1 96 ? 6.639 -4.531 -20.643 1.00 68.81 96 LEU A O 1
ATOM 772 N N . PHE A 1 97 ? 8.292 -5.376 -19.385 1.00 70.06 97 PHE A N 1
ATOM 773 C CA . PHE A 1 97 ? 9.376 -4.634 -20.041 1.00 70.06 97 PHE A CA 1
ATOM 774 C C . PHE A 1 97 ? 10.034 -5.442 -21.175 1.00 70.06 97 PHE A C 1
ATOM 776 O O . PHE A 1 97 ? 11.251 -5.585 -21.217 1.00 70.06 97 PHE A O 1
ATOM 783 N N . ASP A 1 98 ? 9.234 -5.966 -22.110 1.00 67.81 98 ASP A N 1
ATOM 784 C CA . ASP A 1 98 ? 9.731 -6.488 -23.397 1.00 67.81 98 ASP A CA 1
ATOM 785 C C . ASP A 1 98 ? 9.702 -5.361 -24.442 1.00 67.81 98 ASP A C 1
ATOM 787 O O . ASP A 1 98 ? 8.958 -5.386 -25.423 1.00 67.81 98 ASP A O 1
ATOM 791 N N . SER A 1 99 ? 10.449 -4.288 -24.174 1.00 68.50 99 SER A N 1
ATOM 792 C CA . SER A 1 99 ? 10.686 -3.238 -25.161 1.00 68.50 99 SER A CA 1
ATOM 793 C C . SER A 1 99 ? 11.775 -3.729 -26.108 1.00 68.50 99 SER A C 1
ATOM 795 O O . SER A 1 99 ? 12.967 -3.575 -25.832 1.00 68.50 99 SER A O 1
ATOM 797 N N . LYS A 1 100 ? 11.368 -4.357 -27.213 1.00 72.50 100 LYS A N 1
ATOM 798 C CA . LYS A 1 100 ? 12.262 -4.596 -28.348 1.00 72.50 100 LYS A CA 1
ATOM 799 C C . LYS A 1 100 ? 12.623 -3.240 -28.946 1.00 72.50 100 LYS A C 1
ATOM 801 O O . LYS A 1 100 ? 11.842 -2.696 -29.712 1.00 72.50 100 LYS A O 1
ATOM 806 N N . ILE A 1 101 ? 13.766 -2.700 -28.535 1.00 75.50 101 ILE A N 1
ATOM 807 C CA . ILE A 1 101 ? 14.336 -1.471 -29.093 1.00 75.50 101 ILE A CA 1
ATOM 808 C C . ILE A 1 101 ? 14.600 -1.735 -30.582 1.00 75.50 101 ILE A C 1
ATOM 810 O O . ILE A 1 101 ? 15.341 -2.669 -30.907 1.00 75.50 101 ILE A O 1
ATOM 814 N N . SER A 1 102 ? 13.959 -0.964 -31.465 1.00 82.75 102 SER A N 1
ATOM 815 C CA . SER A 1 102 ? 14.221 -0.976 -32.909 1.00 82.75 102 SER A CA 1
ATOM 816 C C . SER A 1 102 ? 15.079 0.226 -33.297 1.00 82.75 102 SER A C 1
ATOM 818 O O . SER A 1 102 ? 15.080 1.247 -32.614 1.00 82.75 102 SER A O 1
ATOM 820 N N . PHE A 1 103 ? 15.775 0.129 -34.430 1.00 87.38 103 PHE A N 1
ATOM 821 C CA . PHE A 1 103 ? 16.428 1.294 -35.034 1.00 87.38 103 PHE A CA 1
ATOM 822 C C . PHE A 1 103 ? 15.410 2.357 -35.474 1.00 87.38 103 PHE A C 1
ATOM 824 O O . PHE A 1 103 ? 15.756 3.530 -35.518 1.00 87.38 103 PHE A O 1
ATOM 831 N N . ASP A 1 104 ? 14.151 1.969 -35.714 1.00 85.69 104 ASP A N 1
ATOM 832 C CA . ASP A 1 104 ? 13.058 2.897 -36.048 1.00 85.69 104 ASP A CA 1
ATOM 833 C C . ASP A 1 104 ? 12.687 3.842 -34.890 1.00 85.69 104 ASP A C 1
ATOM 835 O O . ASP A 1 104 ? 12.019 4.850 -35.109 1.00 85.69 104 ASP A O 1
ATOM 839 N N . ASP A 1 105 ? 13.097 3.512 -33.660 1.00 87.56 105 ASP A N 1
ATOM 840 C CA . ASP A 1 105 ? 12.845 4.323 -32.465 1.00 87.56 105 ASP A CA 1
ATOM 841 C C . ASP A 1 105 ? 13.929 5.398 -32.240 1.00 87.56 105 ASP A C 1
ATOM 843 O O . ASP A 1 105 ? 13.818 6.189 -31.301 1.00 87.56 105 ASP A O 1
ATOM 847 N N . LEU A 1 106 ? 14.991 5.413 -33.058 1.00 91.19 106 LEU A N 1
ATOM 848 C CA . LEU A 1 106 ? 16.070 6.397 -32.965 1.00 91.19 106 LEU A CA 1
ATOM 849 C C . LEU A 1 106 ? 15.681 7.688 -33.683 1.00 91.19 106 LEU A C 1
ATOM 851 O O . LEU A 1 106 ? 15.228 7.670 -34.827 1.00 91.19 106 LEU A O 1
ATOM 855 N N . ASP A 1 107 ? 15.908 8.820 -33.026 1.00 91.44 107 ASP A N 1
ATOM 856 C CA . ASP A 1 107 ? 15.836 10.127 -33.663 1.00 91.44 107 ASP A CA 1
ATOM 857 C C . ASP A 1 107 ? 17.183 10.517 -34.290 1.00 91.44 107 ASP A C 1
ATOM 859 O O . ASP A 1 107 ? 18.252 10.020 -33.920 1.00 91.44 107 ASP A O 1
ATOM 863 N N . ASN A 1 108 ? 17.124 11.433 -35.259 1.00 90.00 108 ASN A N 1
ATOM 864 C CA . ASN A 1 108 ? 18.311 11.900 -35.974 1.00 90.00 108 ASN A CA 1
ATOM 865 C C . ASN A 1 108 ? 19.339 12.511 -35.014 1.00 90.00 108 ASN A C 1
ATOM 867 O O . ASN A 1 108 ? 20.524 12.243 -35.157 1.00 90.00 108 ASN A O 1
ATOM 871 N N . GLU A 1 109 ? 18.893 13.253 -33.995 1.00 92.19 109 GLU A N 1
ATOM 872 C CA . GLU A 1 109 ? 19.778 13.863 -32.997 1.00 92.19 109 GLU A CA 1
ATOM 873 C C . GLU A 1 109 ? 20.584 12.805 -32.223 1.00 92.19 109 GLU A C 1
ATOM 875 O O . GLU A 1 109 ? 21.786 12.977 -32.016 1.00 92.19 109 GLU A O 1
ATOM 880 N N . THR A 1 110 ? 19.977 11.683 -31.818 1.00 91.81 110 THR A N 1
ATOM 881 C CA . THR A 1 110 ? 20.720 10.596 -31.157 1.00 91.81 110 THR A CA 1
ATOM 882 C C . THR A 1 110 ? 21.740 9.964 -32.100 1.00 91.81 110 THR A C 1
ATOM 884 O O . THR A 1 110 ? 22.863 9.680 -31.678 1.00 91.81 110 THR A O 1
ATOM 887 N N . VAL A 1 111 ? 21.377 9.756 -33.370 1.00 91.25 111 VAL A N 1
ATOM 888 C CA . VAL A 1 111 ? 22.281 9.175 -34.375 1.00 91.25 111 VAL A CA 1
ATOM 889 C C . VAL A 1 111 ? 23.448 10.117 -34.674 1.00 91.25 111 VAL A C 1
ATOM 891 O O . VAL A 1 111 ? 24.596 9.685 -34.647 1.00 91.25 111 VAL A O 1
ATOM 894 N N . GLU A 1 112 ? 23.184 11.403 -34.894 1.00 87.12 112 GLU A N 1
ATOM 895 C CA . GLU A 1 112 ? 24.207 12.426 -35.134 1.00 87.12 112 GLU A CA 1
ATOM 896 C C . GLU A 1 112 ? 25.177 12.528 -33.958 1.00 87.12 112 GLU A C 1
ATOM 898 O O . GLU A 1 112 ? 26.390 12.463 -34.145 1.00 87.12 112 GLU A O 1
ATOM 903 N N . ASN A 1 113 ? 24.656 12.605 -32.731 1.00 91.88 113 ASN A N 1
ATOM 904 C CA . ASN A 1 113 ? 25.494 12.632 -31.538 1.00 91.88 113 ASN A CA 1
ATOM 905 C C . ASN A 1 113 ? 26.361 11.373 -31.431 1.00 91.88 113 ASN A C 1
ATOM 907 O O . ASN A 1 113 ? 27.545 11.474 -31.122 1.00 91.88 113 ASN A O 1
ATOM 911 N N . TYR A 1 114 ? 25.804 10.192 -31.705 1.00 90.31 114 TYR A N 1
ATOM 912 C CA . TYR A 1 114 ? 26.579 8.954 -31.716 1.00 90.31 114 TYR A CA 1
ATOM 913 C C . TYR A 1 114 ? 27.733 9.017 -32.724 1.00 90.31 114 TYR A C 1
ATOM 915 O O . TYR A 1 114 ? 28.867 8.723 -32.356 1.00 90.31 114 TYR A O 1
ATOM 923 N N . LEU A 1 115 ? 27.472 9.464 -33.956 1.00 88.25 115 LEU A N 1
ATOM 924 C CA . LEU A 1 115 ? 28.498 9.599 -34.995 1.00 88.25 115 LEU A CA 1
ATOM 925 C C . LEU A 1 115 ? 29.574 10.640 -34.647 1.00 88.25 115 LEU A C 1
ATOM 927 O O . LEU A 1 115 ? 30.727 10.452 -35.014 1.00 88.25 115 LEU A O 1
ATOM 931 N N . LEU A 1 116 ? 29.215 11.722 -33.948 1.00 86.25 116 LEU A N 1
ATOM 932 C CA . LEU A 1 116 ? 30.151 12.777 -33.539 1.00 86.25 116 LEU A CA 1
ATOM 933 C C . LEU A 1 116 ? 31.015 12.388 -32.333 1.00 86.25 116 LEU A C 1
ATOM 935 O O . LEU A 1 116 ? 32.165 12.816 -32.231 1.00 86.25 116 LEU A O 1
ATOM 939 N N . TYR A 1 117 ? 30.449 11.643 -31.381 1.00 89.69 117 TYR A N 1
ATOM 940 C CA . TYR A 1 117 ? 31.159 11.235 -30.167 1.00 89.69 117 TYR A CA 1
ATOM 941 C C . TYR A 1 117 ? 31.993 9.974 -30.366 1.00 89.69 117 TYR A C 1
ATOM 943 O O . TYR A 1 117 ? 33.038 9.825 -29.724 1.00 89.69 117 TYR A O 1
ATOM 951 N N . GLU A 1 118 ? 31.547 9.070 -31.232 1.00 87.69 118 GLU A N 1
ATOM 952 C CA . GLU A 1 118 ? 32.366 7.947 -31.652 1.00 87.69 118 GLU A CA 1
ATOM 953 C C . GLU A 1 118 ? 33.436 8.418 -32.636 1.00 87.69 118 GLU A C 1
ATOM 955 O O . GLU A 1 118 ? 33.203 9.253 -33.503 1.00 87.69 118 GLU A O 1
ATOM 960 N N . ASN A 1 119 ? 34.643 7.868 -32.515 1.00 85.38 119 ASN A N 1
ATOM 961 C CA . ASN A 1 119 ? 35.746 8.199 -33.422 1.00 85.38 119 ASN A CA 1
ATOM 962 C C . ASN A 1 119 ? 35.630 7.372 -34.709 1.00 85.38 119 ASN A C 1
ATOM 964 O O . ASN A 1 119 ? 36.531 6.595 -35.019 1.00 85.38 119 ASN A O 1
ATOM 968 N N . ILE A 1 120 ? 34.499 7.489 -35.405 1.00 86.75 120 ILE A N 1
ATOM 969 C CA . ILE A 1 120 ? 34.269 6.802 -36.677 1.00 86.75 120 ILE A CA 1
ATOM 970 C C . ILE A 1 120 ? 35.057 7.542 -37.753 1.00 86.75 120 ILE A C 1
ATOM 972 O O . ILE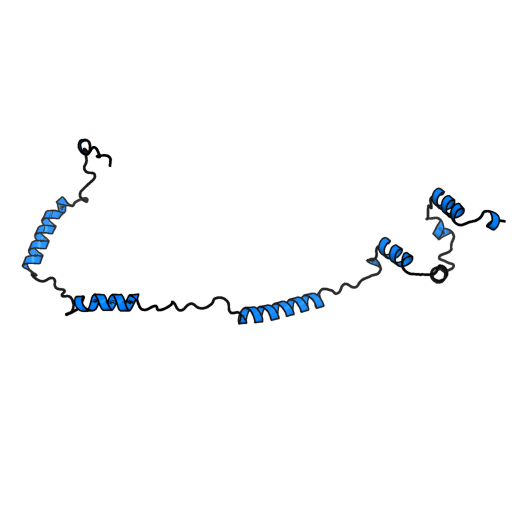 A 1 120 ? 34.857 8.737 -37.977 1.00 86.75 120 ILE A O 1
ATOM 976 N N . ASP A 1 121 ? 35.963 6.834 -38.421 1.00 87.12 121 ASP A N 1
ATOM 977 C CA . ASP A 1 121 ? 36.780 7.439 -39.466 1.00 87.12 121 ASP A CA 1
ATOM 978 C C . ASP A 1 121 ? 35.978 7.620 -40.766 1.00 87.12 121 ASP A C 1
ATOM 980 O O . ASP A 1 121 ? 35.138 6.796 -41.139 1.00 87.12 121 ASP A O 1
ATOM 984 N N . SER A 1 122 ? 36.286 8.683 -41.512 1.00 84.31 122 SER A N 1
ATOM 985 C CA . SER A 1 122 ? 35.709 8.942 -42.839 1.00 84.31 122 SER A CA 1
ATOM 986 C C . SER A 1 122 ? 35.837 7.752 -43.804 1.00 84.31 122 SER A C 1
ATOM 988 O O . SER A 1 122 ? 34.938 7.503 -44.606 1.00 84.31 122 SER A O 1
ATOM 990 N N . TYR A 1 123 ? 36.917 6.974 -43.699 1.00 87.75 123 TYR A N 1
ATOM 991 C CA . TYR A 1 123 ? 37.154 5.773 -44.491 1.00 87.75 123 TYR A CA 1
ATOM 992 C C . TYR A 1 123 ? 36.245 4.611 -44.076 1.00 87.75 123 TYR A C 1
ATOM 994 O O . TYR A 1 123 ? 35.831 3.816 -44.921 1.00 87.75 123 TYR A O 1
ATOM 1002 N N . GLU A 1 124 ? 35.898 4.513 -42.791 1.00 87.00 124 GLU A N 1
ATOM 1003 C CA . GLU A 1 124 ? 34.930 3.526 -42.311 1.00 87.00 124 GLU A CA 1
ATOM 1004 C C . GLU A 1 124 ? 33.540 3.845 -42.858 1.00 87.00 124 GLU A C 1
ATOM 1006 O O . GLU A 1 124 ? 32.893 2.952 -43.401 1.00 87.00 124 GLU A O 1
ATOM 1011 N N . ILE A 1 125 ? 33.123 5.114 -42.832 1.00 87.88 125 ILE A N 1
ATOM 1012 C CA . ILE A 1 125 ? 31.860 5.564 -43.443 1.00 87.88 125 ILE A CA 1
ATOM 1013 C C . ILE A 1 125 ? 31.866 5.282 -44.950 1.00 87.88 125 ILE A C 1
ATOM 1015 O O . ILE A 1 125 ? 30.925 4.686 -45.472 1.00 87.88 125 ILE A O 1
ATOM 1019 N N . ALA A 1 126 ? 32.953 5.633 -45.644 1.00 89.62 126 ALA A N 1
ATOM 1020 C CA . ALA A 1 126 ? 33.099 5.392 -47.077 1.00 89.62 126 ALA A CA 1
ATOM 1021 C C . ALA A 1 126 ? 33.037 3.901 -47.442 1.00 89.62 126 ALA A C 1
ATOM 1023 O O . ALA A 1 126 ? 32.558 3.559 -48.518 1.00 89.62 126 ALA A O 1
ATOM 1024 N N . SER A 1 127 ? 33.466 3.005 -46.546 1.00 91.25 127 SER A N 1
ATOM 1025 C CA . SER A 1 127 ? 33.394 1.556 -46.771 1.00 91.25 127 SER A CA 1
ATOM 1026 C C . SER A 1 127 ? 31.966 1.000 -46.808 1.00 91.25 127 SER A C 1
ATOM 1028 O O . SER A 1 127 ? 31.751 -0.089 -47.342 1.00 91.25 127 SER A O 1
ATOM 1030 N N . PHE A 1 128 ? 30.997 1.740 -46.262 1.00 89.69 128 PHE A N 1
ATOM 1031 C CA . PHE A 1 128 ? 29.578 1.393 -46.318 1.00 89.69 128 PHE A CA 1
ATOM 1032 C C . PHE A 1 128 ? 28.862 1.969 -47.547 1.00 89.69 128 PHE A C 1
ATOM 1034 O O . PHE A 1 128 ? 27.745 1.541 -47.833 1.00 89.69 128 PHE A O 1
ATOM 1041 N N . LEU A 1 129 ? 29.489 2.900 -48.276 1.00 91.12 129 LEU A N 1
ATOM 1042 C CA . LEU A 1 129 ? 28.942 3.492 -49.496 1.00 91.12 129 LEU A CA 1
ATOM 1043 C C . LEU A 1 129 ? 29.315 2.648 -50.718 1.00 91.12 129 LEU A C 1
ATOM 1045 O O . LEU A 1 129 ? 30.468 2.256 -50.896 1.00 91.12 129 LEU A O 1
ATOM 1049 N N . ASN A 1 130 ? 28.348 2.408 -51.600 1.00 91.06 130 ASN A N 1
ATOM 1050 C CA . ASN A 1 130 ? 28.561 1.726 -52.874 1.00 91.06 130 ASN A CA 1
ATOM 1051 C C . ASN A 1 130 ? 28.410 2.687 -54.060 1.00 91.06 130 ASN A C 1
ATOM 1053 O O . ASN A 1 130 ? 27.917 3.805 -53.936 1.00 91.06 130 ASN A O 1
ATOM 1057 N N . GLU A 1 131 ? 28.776 2.221 -55.259 1.00 88.44 131 GLU A N 1
ATOM 1058 C CA . GLU A 1 131 ? 28.630 3.002 -56.499 1.00 88.44 131 GLU A CA 1
ATOM 1059 C C . GLU A 1 131 ? 27.183 3.453 -56.763 1.00 88.44 131 GLU A C 1
ATOM 1061 O O . GLU A 1 131 ? 26.960 4.455 -57.439 1.00 88.44 131 GLU A O 1
ATOM 1066 N N . GLU A 1 132 ? 26.189 2.730 -56.240 1.00 89.62 132 GLU A N 1
ATOM 1067 C CA . GLU A 1 132 ? 24.779 3.113 -56.353 1.00 89.62 132 GLU A CA 1
ATOM 1068 C C . GLU A 1 132 ? 24.401 4.289 -55.452 1.00 89.62 132 GLU A C 1
ATOM 1070 O O . GLU A 1 132 ? 23.559 5.092 -55.852 1.00 89.62 132 GLU A O 1
ATOM 1075 N N . ASP A 1 133 ? 25.051 4.416 -54.294 1.00 87.88 133 ASP A N 1
ATOM 1076 C CA . ASP A 1 133 ? 24.834 5.502 -53.338 1.00 87.88 133 ASP A CA 1
ATOM 1077 C C . ASP A 1 133 ? 25.475 6.807 -53.838 1.00 87.88 133 ASP A C 1
ATOM 1079 O O . ASP A 1 133 ? 24.939 7.890 -53.621 1.00 87.88 133 ASP A O 1
ATOM 1083 N N . LEU A 1 134 ? 26.571 6.700 -54.599 1.00 86.75 134 LEU A N 1
ATOM 1084 C CA . LEU A 1 134 ? 27.340 7.827 -55.144 1.00 86.75 134 LEU A CA 1
ATOM 1085 C C . LEU A 1 134 ? 26.823 8.358 -56.496 1.00 86.75 134 LEU A C 1
ATOM 1087 O O . LEU A 1 134 ? 27.517 9.119 -57.174 1.00 86.75 134 LEU A O 1
ATOM 1091 N N . LYS A 1 135 ? 25.622 7.962 -56.925 1.00 88.50 135 LYS A N 1
ATOM 1092 C CA . LYS A 1 135 ? 25.016 8.473 -58.162 1.00 88.50 135 LYS A CA 1
ATOM 1093 C C . LYS A 1 135 ? 24.580 9.924 -57.991 1.00 88.50 135 LYS A C 1
ATOM 1095 O O . LYS A 1 135 ? 23.975 10.275 -56.985 1.00 88.50 135 LYS A O 1
ATOM 1100 N N . GLU A 1 136 ? 24.803 10.732 -59.027 1.00 81.69 136 GLU A N 1
ATOM 1101 C CA . GLU A 1 136 ? 24.412 12.150 -59.072 1.00 81.69 136 GLU A CA 1
ATOM 1102 C C . GLU A 1 136 ? 22.938 12.357 -58.685 1.00 81.69 136 GLU A C 1
ATOM 1104 O O . GLU A 1 136 ? 22.626 13.259 -57.918 1.00 81.69 136 GLU A O 1
ATOM 1109 N N . GLU A 1 137 ? 22.052 11.454 -59.118 1.00 84.25 137 GLU A N 1
ATOM 1110 C CA . GLU A 1 137 ? 20.614 11.459 -58.815 1.00 84.25 137 GLU A CA 1
ATOM 1111 C C . GLU A 1 137 ? 20.292 11.504 -57.308 1.00 84.25 137 GLU A C 1
ATOM 1113 O O . GLU A 1 137 ? 19.291 12.111 -56.931 1.00 84.25 137 GLU A O 1
ATOM 1118 N N . ASN A 1 138 ? 21.146 10.935 -56.449 1.00 82.88 138 ASN A N 1
ATOM 1119 C CA . ASN A 1 138 ? 20.954 10.922 -54.993 1.00 82.88 138 ASN A CA 1
ATOM 1120 C C . ASN A 1 138 ? 21.349 12.249 -54.321 1.00 82.88 138 ASN A C 1
ATOM 1122 O O . ASN A 1 138 ? 20.962 12.495 -53.182 1.00 82.88 138 ASN A O 1
ATOM 1126 N N . PHE A 1 139 ? 22.107 13.110 -55.007 1.00 80.94 139 PHE A N 1
ATOM 1127 C CA . PHE A 1 139 ? 22.550 14.407 -54.485 1.00 80.94 139 PHE A CA 1
ATOM 1128 C C . PHE A 1 139 ? 21.665 15.571 -54.948 1.00 80.94 139 PHE A C 1
ATOM 1130 O O . PHE A 1 139 ? 21.689 16.636 -54.338 1.00 80.94 139 PHE A O 1
ATOM 1137 N N . VAL A 1 140 ? 20.842 15.368 -55.985 1.00 75.19 140 VAL A N 1
ATOM 1138 C CA . VAL A 1 140 ? 19.957 16.402 -56.561 1.00 75.19 140 VAL A CA 1
ATOM 1139 C C . VAL A 1 140 ? 18.896 16.895 -55.565 1.00 75.19 140 VAL A C 1
ATOM 1141 O O . VAL A 1 140 ? 18.406 18.015 -55.696 1.00 75.19 140 VAL A O 1
ATOM 1144 N N . GLU A 1 141 ? 18.536 16.087 -54.565 1.00 66.94 141 GLU A N 1
ATOM 1145 C CA . GLU A 1 141 ? 17.518 16.435 -53.563 1.00 66.94 141 GLU A CA 1
ATOM 1146 C C . GLU A 1 141 ? 18.071 17.259 -52.381 1.00 66.94 141 GLU A C 1
ATOM 1148 O O . GLU A 1 141 ? 17.303 17.880 -51.645 1.00 66.94 141 GLU A O 1
ATOM 1153 N N . PHE A 1 142 ? 19.397 17.341 -52.221 1.00 69.44 142 PHE A N 1
ATOM 1154 C CA . PHE A 1 142 ? 20.020 18.130 -51.159 1.00 69.44 142 PHE A CA 1
ATOM 1155 C C . PHE A 1 142 ? 20.185 19.588 -51.595 1.00 69.44 142 PHE A C 1
ATOM 1157 O O . PHE A 1 142 ? 21.119 19.951 -52.306 1.00 69.44 142 PHE A O 1
ATOM 1164 N N . ASN A 1 143 ? 19.277 20.449 -51.137 1.00 74.19 143 ASN A N 1
ATOM 1165 C CA . ASN A 1 143 ? 19.443 21.894 -51.253 1.00 74.19 143 ASN A CA 1
ATOM 1166 C C . ASN A 1 143 ? 20.366 22.387 -50.128 1.00 74.19 143 ASN A C 1
ATOM 1168 O O . ASN A 1 143 ? 19.895 22.719 -49.041 1.00 74.19 143 ASN A O 1
ATOM 1172 N N . ILE A 1 144 ? 21.676 22.349 -50.369 1.00 79.62 144 ILE A N 1
ATOM 1173 C CA . ILE A 1 144 ? 22.678 22.899 -49.451 1.00 79.62 144 ILE A CA 1
ATOM 1174 C C . ILE A 1 144 ? 22.785 24.401 -49.720 1.00 79.62 144 ILE A C 1
ATOM 1176 O O . ILE A 1 144 ? 22.969 24.809 -50.867 1.00 79.62 144 ILE A O 1
ATOM 1180 N N . ASP A 1 145 ? 22.670 25.215 -48.672 1.00 86.50 145 ASP A N 1
ATOM 1181 C CA . ASP A 1 145 ? 22.809 26.665 -48.791 1.00 86.50 145 ASP A CA 1
ATOM 1182 C C . ASP A 1 145 ? 24.216 27.047 -49.286 1.00 86.50 145 ASP A C 1
ATOM 1184 O O . ASP A 1 145 ? 25.226 26.569 -48.769 1.00 86.50 145 ASP A O 1
ATOM 1188 N N . GLU A 1 146 ? 24.277 27.939 -50.279 1.00 85.31 146 GLU A N 1
ATOM 1189 C CA . GLU A 1 146 ? 25.527 28.388 -50.914 1.00 85.31 146 GLU A CA 1
ATOM 1190 C C . GLU A 1 146 ? 26.497 29.018 -49.902 1.00 85.31 146 GLU A C 1
ATOM 1192 O O . GLU A 1 146 ? 27.695 28.770 -49.976 1.00 85.31 146 GLU A O 1
ATOM 1197 N N . GLU A 1 147 ? 25.972 29.736 -48.902 1.00 89.12 147 GLU A N 1
ATOM 1198 C CA . GLU A 1 147 ? 26.745 30.320 -47.793 1.00 89.12 147 GLU A CA 1
ATOM 1199 C C . GLU A 1 147 ? 27.493 29.243 -46.989 1.00 89.12 147 GLU A C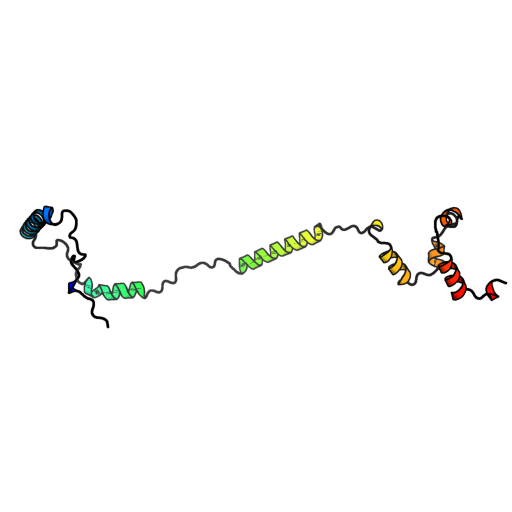 1
ATOM 1201 O O . GLU A 1 147 ? 28.669 29.401 -46.680 1.00 89.12 147 GLU A O 1
ATOM 1206 N N . VAL A 1 148 ? 26.854 28.097 -46.729 1.00 86.38 148 VAL A N 1
ATOM 1207 C CA . VAL A 1 148 ? 27.469 26.982 -45.988 1.00 86.38 148 VAL A CA 1
ATOM 1208 C C . VAL A 1 148 ? 28.588 26.328 -46.802 1.00 86.38 148 VAL A C 1
ATOM 1210 O O . VAL A 1 148 ? 29.605 25.912 -46.246 1.00 86.38 148 VAL A O 1
ATOM 1213 N N . VAL A 1 149 ? 28.413 26.233 -48.123 1.00 85.94 149 VAL A N 1
ATOM 1214 C CA . VAL A 1 149 ? 29.439 25.699 -49.031 1.00 85.94 149 VAL A CA 1
ATOM 1215 C C . VAL A 1 149 ? 30.624 26.657 -49.128 1.00 85.94 149 VAL A C 1
ATOM 1217 O O . VAL A 1 149 ? 31.770 26.213 -49.082 1.00 8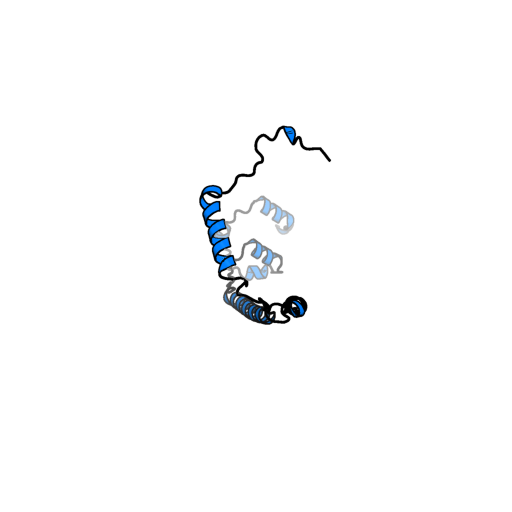5.94 149 VAL A O 1
ATOM 1220 N N . GLU A 1 150 ? 30.355 27.957 -49.244 1.00 86.44 150 GLU A N 1
ATOM 1221 C CA . GLU A 1 150 ? 31.373 29.005 -49.284 1.00 86.44 150 GLU A CA 1
ATOM 1222 C C . GLU A 1 150 ? 32.221 28.990 -48.004 1.00 86.44 150 GLU A C 1
ATOM 1224 O O . GLU A 1 150 ? 33.444 28.865 -48.093 1.00 86.44 150 GLU A O 1
ATOM 1229 N N . ASP A 1 151 ? 31.582 28.998 -46.830 1.00 89.56 151 ASP A N 1
ATOM 1230 C CA . ASP A 1 151 ? 32.257 28.943 -45.529 1.00 89.56 151 ASP A CA 1
ATOM 1231 C C . ASP A 1 151 ? 33.126 27.685 -45.385 1.00 89.56 151 ASP A C 1
ATOM 1233 O O . ASP A 1 151 ? 34.291 27.767 -44.994 1.00 89.56 151 ASP A O 1
ATOM 1237 N N . TYR A 1 152 ? 32.604 26.511 -45.760 1.00 85.12 152 TYR A N 1
ATOM 1238 C CA . TYR A 1 152 ? 33.368 25.265 -45.681 1.00 85.12 152 TYR A CA 1
ATOM 1239 C C . TYR A 1 152 ? 34.621 25.295 -46.562 1.00 85.12 152 TYR A C 1
ATOM 1241 O O . TYR A 1 152 ? 35.691 24.867 -46.117 1.00 85.12 152 TYR A O 1
ATOM 1249 N N . ILE A 1 153 ? 34.493 25.793 -47.798 1.00 87.50 153 ILE A N 1
ATOM 1250 C CA . ILE A 1 153 ? 35.615 25.913 -48.734 1.00 87.50 153 ILE A CA 1
ATOM 1251 C C . ILE A 1 153 ? 36.648 26.899 -48.185 1.00 87.50 153 ILE A C 1
ATOM 1253 O O . ILE A 1 153 ? 37.830 26.576 -48.188 1.00 87.50 153 ILE A O 1
ATOM 1257 N N . PHE A 1 154 ? 36.233 28.060 -47.675 1.00 86.56 154 PHE A N 1
ATOM 1258 C CA . PHE A 1 154 ? 37.168 29.034 -47.108 1.00 86.56 154 PHE A CA 1
ATOM 1259 C C . PHE A 1 154 ? 37.899 28.524 -45.861 1.00 86.56 154 PHE A C 1
ATOM 1261 O O . PHE A 1 154 ? 39.082 28.823 -45.697 1.00 86.56 154 PHE A O 1
ATOM 1268 N N . ASP A 1 155 ? 37.222 27.766 -44.999 1.00 87.69 155 ASP A N 1
ATOM 1269 C CA . ASP A 1 155 ? 37.796 27.299 -43.734 1.00 87.69 155 ASP A CA 1
ATOM 1270 C C . ASP A 1 155 ? 38.682 26.052 -43.884 1.00 87.69 155 ASP A C 1
ATOM 1272 O O . ASP A 1 155 ? 39.549 25.817 -43.039 1.00 87.69 155 ASP A O 1
ATOM 1276 N N . ASN A 1 156 ? 38.469 25.235 -44.924 1.00 83.00 156 ASN A N 1
ATOM 1277 C CA . ASN A 1 156 ? 39.118 23.921 -45.057 1.00 83.00 156 ASN A CA 1
ATOM 1278 C C . ASN A 1 156 ? 39.926 23.726 -46.344 1.00 83.00 156 ASN A C 1
ATOM 1280 O O . ASN A 1 156 ? 40.641 22.727 -46.440 1.00 83.00 156 ASN A O 1
ATOM 1284 N N . LEU A 1 157 ? 39.821 24.627 -47.324 1.00 82.19 157 LEU A N 1
ATOM 1285 C CA . LEU A 1 157 ? 40.539 24.522 -48.590 1.00 82.19 157 LEU A CA 1
ATOM 1286 C C . LEU A 1 157 ? 41.426 25.749 -48.801 1.00 82.19 157 LEU A C 1
ATOM 1288 O O . LEU A 1 157 ? 40.946 26.870 -48.973 1.00 82.19 157 LEU A O 1
ATOM 1292 N N . ASP A 1 158 ? 42.737 25.529 -48.853 1.00 79.12 158 ASP A N 1
ATOM 1293 C CA . ASP A 1 158 ? 43.653 26.580 -49.269 1.00 79.12 158 ASP A CA 1
ATOM 1294 C C . ASP A 1 158 ? 43.551 26.764 -50.791 1.00 79.12 158 ASP A C 1
ATOM 1296 O O . ASP A 1 158 ? 43.527 25.807 -51.564 1.00 79.12 158 ASP A O 1
ATOM 1300 N N . VAL A 1 159 ? 43.525 28.016 -51.257 1.00 70.75 159 VAL A N 1
ATOM 1301 C CA . VAL A 1 159 ? 43.399 28.352 -52.694 1.00 70.75 159 VAL A CA 1
ATOM 1302 C C . VAL A 1 159 ? 44.536 27.743 -53.536 1.00 70.75 159 VAL A C 1
ATOM 1304 O O . VAL A 1 159 ? 44.385 27.548 -54.742 1.00 70.75 159 VAL A O 1
ATOM 1307 N N . GLU A 1 160 ? 45.664 27.415 -52.905 1.00 71.12 160 GLU A N 1
ATOM 1308 C CA . GLU A 1 160 ? 46.802 26.727 -53.519 1.00 71.12 160 GLU A CA 1
ATOM 1309 C C . GLU A 1 160 ? 46.508 25.248 -53.869 1.00 71.12 160 GLU A C 1
ATOM 1311 O O . GLU A 1 160 ? 47.123 24.731 -54.796 1.00 71.12 160 GLU A O 1
ATOM 1316 N N . ASP A 1 161 ? 45.554 24.585 -53.198 1.00 73.75 161 ASP A N 1
ATOM 1317 C CA . ASP A 1 161 ? 45.182 23.176 -53.438 1.00 73.75 161 ASP A CA 1
ATOM 1318 C C . ASP A 1 161 ? 44.305 22.986 -54.695 1.00 73.75 161 ASP A C 1
ATOM 1320 O O . ASP A 1 161 ? 44.074 21.862 -55.147 1.00 73.75 161 ASP A O 1
ATOM 1324 N N . LEU A 1 162 ? 43.813 24.087 -55.276 1.00 68.69 162 LEU A N 1
ATOM 1325 C CA . LEU A 1 162 ? 42.960 24.115 -56.472 1.00 68.69 162 LEU A CA 1
ATOM 1326 C C . LEU A 1 162 ? 43.739 24.260 -57.798 1.00 68.69 162 LEU A C 1
ATOM 1328 O O . LEU A 1 162 ? 43.108 24.365 -58.856 1.00 68.69 162 LEU A O 1
ATOM 1332 N N . TYR A 1 163 ? 45.077 24.284 -57.757 1.00 53.03 163 TYR A N 1
ATOM 1333 C CA . TYR A 1 163 ? 45.961 24.493 -58.916 1.00 53.03 163 TYR A CA 1
ATOM 1334 C C . TYR A 1 163 ? 46.894 23.315 -59.218 1.00 53.03 163 TYR A C 1
ATOM 1336 O O . TYR A 1 163 ? 47.432 22.690 -58.280 1.00 53.03 163 TYR A O 1
#

pLDDT: mean 82.84, std 10.02, range [46.28, 95.0]

=== Feature glossary ===
Each block in this record encodes a different view of the same protein. In brief:

Predicted aligned error. PAE(i, j) answers: if I align the predicted and true structures on residue i, how far off (in Å) do I expect residue j to be? A block-diagonal PAE matrix with low values on the blocks and high values off-diagonal is the signature of a multi-domain protein with confidently predicted domains but uncertain inter-domain orientation.

Contact-map, Ramachandran, and PAE plots. Plot images: a contact map (which residues are close in 3D, as an N×N binary image), a Ramachandran scatter (backbone torsion angles, revealing secondary-structure composition at a glance), and — for AlphaFold structures — a PAE heatmap (pairwise prediction confidence).

Backbone torsions (φ/ψ). φ (phi) and ψ (psi) are the two rotatable backbone dihedrals per residue: φ is the C(i-1)–N–Cα–C torsion, ψ is the N–Cα–C–N(i+1) torsion, both in degrees on (−180°, 180°]. α-helical residues cluster near (−60°, −45°); β-strand residues near (−120°, +130°). A Ramachandran plot is simply a scatter of (φ, ψ) for every residue.

Foldseek 3Di. A 3Di character summarizes, for each residue, the relative orientation of the Cα frame of its nearest spatial neighbor. Because it encodes fold topology rather than chemistry, 3Di alignments detect remote structural similarity that sequence alignment misses.

Radius of gyration, Cα contacts, bounding box. Three whole-structure scalars: the radius of gyration (RMS distance of Cα from centroid, in Å), the count of Cα–Cα contacts (pairs closer than 8 Å and separated by more than four residues in sequence — i.e. tertiary, not local, contacts), and the bounding-box dimensions. Together they distinguish compact globular folds from extended fibres or disordered chains.

Sequence. Sequence gives the chain of amino acids in standard one-letter code (A=alanine, C=cysteine, …, Y=tyrosine), read N→C. It is the only feature that is directly encoded by the gene; all structural features are derived from the folded form of this sequence.

mmCIF coordinates. Atomic coordinates in PDBx/mmCIF format — the same representation the Protein Data Bank distributes. Each line of the _atom_site loop places one backbone atom in Cartesian space (units: ångströms, origin: arbitrary).

Secondary structure (3-state, P-SEA). Three-state secondary structure (P-SEA) collapses the eight DSSP classes into helix (a), strand (b), and coil (c). P-SEA assigns these from Cα geometry alone — distances and angles — without requiring backbone oxygens, so it works on any Cα trace.

InterPro / GO / CATH / organism. Functional annotations link the protein to curated databases. InterPro entries identify conserved domains and families by matching the sequence against member-database signatures (Pfam, P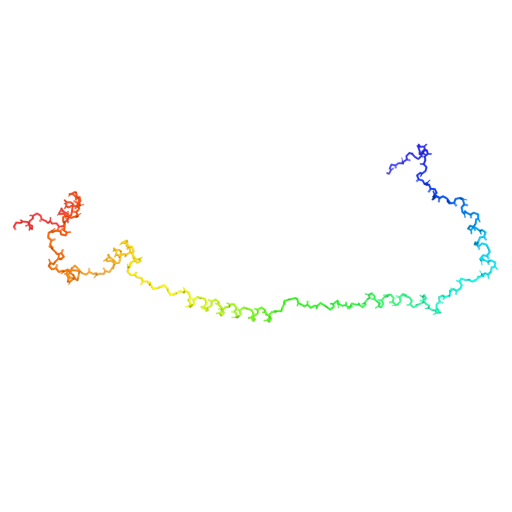ROSITE, CDD, …). Gene Ontology (GO) terms describe molecular function, biological process, and cellular component in a controlled vocabulary. CATH places the structure in a hierarchical fold classification (Class/Architecture/Topology/Homologous-superfamily). The organism is the source species.

B-factor. B-factor (Debye–Waller factor) reflects atomic displacement in the crystal lattice. It is an experimental observable (units Å²), not a prediction; low values mean the atom is pinned down, high values mean it moves or is heterogeneous across the crystal.

Rendered structure images. Structure images are PyMOL renders from six orthogonal camera directions. Cartoon representation draws helices as coils and strands as arrows; sticks shows the backbone as bonds; surface shows the solvent-excluded envelope. Rainbow coloring maps sequence position to hue (blue→red, N→C); chain coloring assigns a distinct color per polypeptide.

Solvent-accessible surface area. Solvent-accessible surface area (SASA) is the area in Å² traced out by the centre of a 1.4 Å probe sphere (a water molecule) rolled over the protein's van der Waals surface (Shrake–Rupley / Lee–Richards construction). Buried residues have near-zero SASA; fully exposed residues can exceed 200 Å². The total SASA scales roughly with the number of surface residues.

Secondary structure (8-state, DSSP). The SS8 string is DSSP's per-residue secondary-structure call. α-helix (H) means an i→i+4 H-bond ladder; β-strand (E) means the residue participates in a β-sheet; 3₁₀ (G) and π (I) are tighter and wider helices; T/S are turns/bends; '-' is loop.

pLDDT. For AlphaFold models, the B-factor field carries pLDDT — the model's own estimate of local accuracy on a 0–100 scale. Regions with pLDDT<50 should be treated as essentially unmodeled; they often correspond to intrinsically disordered segments.

Nearest PDB structures. Nearest PDB neighbors are the top structural matches found by Foldseek when searching this structure against the entire Protein Data Bank. Each hit reports a TM-score (0 to 1; >0.5 almost always implies the same fold) and an E-value. These are *structural* homologs — they may share no detectable sequence similarity.